Protein AF-A0A4V3ISP0-F1 (afdb_monomer)

Mean predicted aligned error: 9.74 Å

Radius of gyration: 21.03 Å; Cα contacts (8 Å, |Δi|>4): 136; chains: 1; bounding box: 39×30×61 Å

pLDDT: mean 85.58, std 10.66, range [55.22, 97.81]

Organism: NCBI:txid1259198

Structure (mmCIF, N/CA/C/O backbone):
data_AF-A0A4V3ISP0-F1
#
_entry.id   AF-A0A4V3ISP0-F1
#
loop_
_atom_site.group_PDB
_atom_site.id
_atom_site.type_symbol
_ato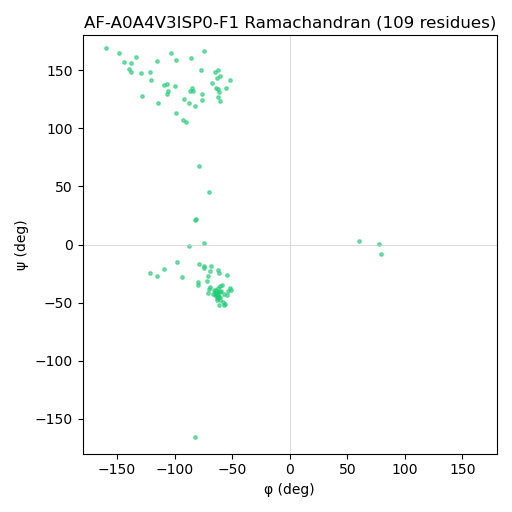m_site.label_atom_id
_atom_site.label_alt_id
_atom_site.label_comp_id
_atom_site.label_asym_id
_atom_site.label_entity_id
_atom_site.label_seq_id
_atom_site.pdbx_PDB_ins_code
_atom_site.Cartn_x
_atom_site.Cartn_y
_atom_site.Cartn_z
_atom_site.occupancy
_atom_site.B_iso_or_equiv
_atom_site.auth_seq_id
_atom_site.auth_comp_id
_atom_site.auth_asym_id
_atom_site.auth_atom_id
_atom_site.pdbx_PDB_model_num
ATOM 1 N N . MET A 1 1 ? 12.035 -21.041 5.571 1.00 60.97 1 MET A N 1
ATOM 2 C CA . MET A 1 1 ? 11.582 -20.488 4.273 1.00 60.97 1 MET A CA 1
ATOM 3 C C . MET A 1 1 ? 11.454 -18.980 4.417 1.00 60.97 1 MET A C 1
ATOM 5 O O . MET A 1 1 ? 10.928 -18.538 5.431 1.00 60.97 1 MET A O 1
ATOM 9 N N . SER A 1 2 ? 11.981 -18.197 3.473 1.00 73.25 2 SER A N 1
ATOM 10 C CA . SER A 1 2 ? 11.833 -16.733 3.496 1.00 73.25 2 SER A CA 1
ATOM 11 C C . SER A 1 2 ? 10.365 -16.358 3.259 1.00 73.25 2 SER A C 1
ATOM 13 O O . SER A 1 2 ? 9.703 -17.002 2.445 1.00 73.25 2 SER A O 1
ATOM 15 N N . ARG A 1 3 ? 9.834 -15.362 3.982 1.00 75.12 3 ARG A N 1
ATOM 16 C CA . ARG A 1 3 ? 8.440 -14.919 3.811 1.00 75.12 3 ARG A CA 1
ATOM 17 C C . ARG A 1 3 ? 8.276 -14.379 2.381 1.00 75.12 3 ARG A C 1
ATOM 19 O O . ARG A 1 3 ? 9.054 -13.498 2.005 1.00 75.12 3 ARG A O 1
ATOM 26 N N . PRO A 1 4 ? 7.297 -14.865 1.594 1.00 79.62 4 PRO A N 1
ATOM 27 C CA . PRO A 1 4 ? 7.016 -14.314 0.275 1.00 79.62 4 PRO A CA 1
ATOM 28 C C . PRO A 1 4 ? 6.827 -12.801 0.356 1.00 79.62 4 PRO A C 1
ATOM 30 O O . PRO A 1 4 ? 6.253 -12.281 1.320 1.00 79.62 4 PRO A O 1
ATOM 33 N N . ARG A 1 5 ? 7.334 -12.083 -0.647 1.00 81.56 5 ARG A N 1
ATOM 34 C CA . ARG A 1 5 ? 7.148 -10.635 -0.727 1.00 81.56 5 ARG A CA 1
ATOM 35 C C . ARG A 1 5 ? 5.655 -10.341 -0.906 1.00 81.56 5 ARG A C 1
ATOM 37 O O . ARG A 1 5 ? 4.994 -10.980 -1.712 1.00 81.56 5 ARG A O 1
ATOM 44 N N . GLN A 1 6 ? 5.136 -9.371 -0.159 1.00 85.62 6 GLN A N 1
ATOM 45 C CA . GLN A 1 6 ? 3.753 -8.902 -0.283 1.00 85.62 6 GLN A CA 1
ATOM 46 C C . GLN A 1 6 ? 3.517 -8.334 -1.690 1.00 85.62 6 GLN A C 1
ATOM 48 O O . GLN A 1 6 ? 4.331 -7.536 -2.138 1.00 85.62 6 GLN A O 1
ATOM 53 N N . THR A 1 7 ? 2.449 -8.716 -2.384 1.00 85.50 7 THR A N 1
ATOM 54 C CA . THR A 1 7 ? 2.115 -8.214 -3.733 1.00 85.50 7 THR A CA 1
ATOM 55 C C . THR A 1 7 ? 1.894 -6.697 -3.724 1.00 85.50 7 THR A C 1
ATOM 57 O O . THR A 1 7 ? 1.394 -6.149 -2.732 1.00 85.50 7 THR A O 1
ATOM 60 N N . ILE A 1 8 ? 2.272 -5.988 -4.786 1.00 85.31 8 ILE A N 1
ATOM 61 C CA . ILE A 1 8 ? 2.039 -4.542 -4.880 1.00 85.31 8 ILE A CA 1
ATOM 62 C C . ILE A 1 8 ? 0.534 -4.244 -4.884 1.00 85.31 8 ILE A C 1
ATOM 64 O O . ILE A 1 8 ? -0.282 -5.019 -5.374 1.00 85.31 8 ILE A O 1
ATOM 68 N N . GLY A 1 9 ? 0.146 -3.144 -4.238 1.00 85.94 9 GLY A N 1
ATOM 69 C CA . GLY A 1 9 ? -1.255 -2.760 -4.078 1.00 85.94 9 GLY A CA 1
ATOM 70 C C . GLY A 1 9 ? -2.001 -3.547 -2.996 1.00 85.94 9 GLY A C 1
ATOM 71 O O . GLY A 1 9 ? -3.178 -3.288 -2.752 1.00 85.94 9 GLY A O 1
ATOM 72 N N . THR A 1 10 ? -1.338 -4.484 -2.311 1.00 89.31 10 THR A N 1
ATOM 73 C CA . THR A 1 10 ? -1.939 -5.249 -1.209 1.00 89.31 10 THR A CA 1
ATOM 74 C C . THR A 1 10 ? -1.478 -4.745 0.156 1.00 89.31 10 THR A C 1
ATOM 76 O O . THR A 1 10 ? -0.499 -3.998 0.281 1.00 89.31 10 THR A O 1
ATOM 79 N N . PHE A 1 11 ? -2.188 -5.158 1.206 1.00 92.50 11 PHE A N 1
ATOM 80 C CA . PHE A 1 11 ? -1.845 -4.900 2.602 1.00 92.50 11 PHE A CA 1
ATOM 81 C C . PHE A 1 11 ? -1.678 -6.215 3.369 1.00 92.50 11 PHE A C 1
ATOM 83 O O . PHE A 1 11 ? -2.333 -7.207 3.059 1.00 92.50 11 PHE A O 1
ATOM 90 N N . GLY A 1 12 ? -0.790 -6.215 4.362 1.00 91.75 12 GLY A N 1
ATOM 91 C CA . GLY A 1 12 ? -0.598 -7.353 5.259 1.00 91.75 12 GLY A CA 1
ATOM 92 C C . GLY A 1 12 ? -1.621 -7.387 6.396 1.00 91.75 12 GLY A C 1
ATOM 93 O O . GLY A 1 12 ? -2.603 -6.640 6.405 1.00 91.75 12 GLY A O 1
ATOM 94 N N . ASP A 1 13 ? -1.348 -8.206 7.408 1.00 94.19 13 ASP A N 1
ATOM 95 C CA . ASP A 1 13 ? -2.224 -8.363 8.570 1.00 94.19 13 ASP A CA 1
ATOM 96 C C . ASP A 1 13 ? -2.521 -7.021 9.259 1.00 94.19 13 ASP A C 1
ATOM 98 O O . ASP A 1 13 ? -1.630 -6.193 9.490 1.00 94.19 13 ASP A O 1
ATOM 102 N N . ILE A 1 14 ? -3.795 -6.797 9.588 1.00 96.12 14 ILE A N 1
ATOM 103 C CA . ILE A 1 14 ? -4.231 -5.600 10.306 1.00 96.12 14 ILE A CA 1
ATOM 104 C C . ILE A 1 14 ? -4.102 -5.858 11.801 1.00 96.12 14 ILE A C 1
ATOM 106 O O . ILE A 1 14 ? -4.741 -6.751 12.352 1.00 96.12 14 ILE A O 1
ATOM 110 N N . ILE A 1 15 ? -3.316 -5.020 12.469 1.00 96.50 15 ILE A N 1
ATOM 111 C CA . ILE A 1 15 ? -3.134 -5.069 13.917 1.00 96.50 15 ILE A CA 1
ATOM 112 C C . ILE A 1 15 ? -3.879 -3.894 14.537 1.00 96.50 15 ILE A C 1
ATOM 114 O O . ILE A 1 15 ? -3.673 -2.743 14.141 1.00 96.50 15 ILE A O 1
ATOM 118 N N . THR A 1 16 ? -4.705 -4.173 15.541 1.00 96.12 16 THR A N 1
ATOM 119 C CA . THR A 1 16 ? -5.412 -3.154 16.324 1.00 96.12 16 THR A CA 1
ATOM 120 C C . THR A 1 16 ? -4.812 -3.013 17.717 1.00 96.12 16 THR A C 1
ATOM 122 O O . THR A 1 16 ? -4.519 -4.016 18.363 1.00 96.12 16 THR A O 1
ATOM 125 N N . ARG A 1 17 ? -4.664 -1.780 18.209 1.00 95.38 17 ARG A N 1
ATOM 126 C CA . ARG A 1 17 ? -4.261 -1.484 19.594 1.00 95.38 17 ARG A CA 1
ATOM 127 C C . ARG A 1 17 ? -5.070 -0.330 20.175 1.00 95.38 17 ARG A C 1
ATOM 129 O O . ARG A 1 17 ? -5.545 0.521 19.429 1.00 95.38 17 ARG A O 1
ATOM 136 N N . ILE A 1 18 ? -5.172 -0.271 21.496 1.00 95.81 18 ILE A N 1
ATOM 137 C CA . ILE A 1 18 ? -5.750 0.874 22.208 1.00 95.81 18 ILE A CA 1
ATOM 138 C C . ILE A 1 18 ? -4.638 1.904 22.440 1.00 95.81 18 ILE A C 1
ATOM 140 O O . ILE A 1 18 ? -3.527 1.550 22.840 1.00 95.81 18 ILE A O 1
ATOM 144 N N . ARG A 1 19 ? -4.906 3.175 22.136 1.00 93.94 19 ARG A N 1
ATOM 145 C CA . ARG A 1 19 ? -3.998 4.292 22.433 1.00 93.94 19 ARG A C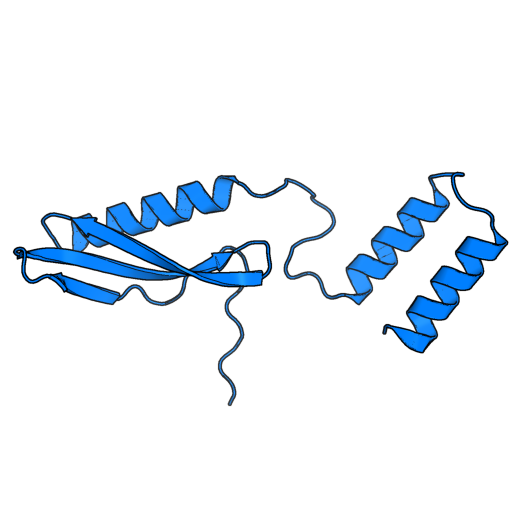A 1
ATOM 146 C C . ARG A 1 19 ? -4.218 4.810 23.857 1.00 93.94 19 ARG A C 1
ATOM 148 O O . ARG A 1 19 ? -5.314 4.651 24.385 1.00 93.94 19 ARG A O 1
ATOM 155 N N . PRO A 1 20 ? -3.245 5.542 24.433 1.00 92.19 20 PRO A N 1
ATOM 156 C CA . PRO A 1 20 ? -3.429 6.219 25.720 1.00 92.19 20 PRO A CA 1
ATOM 157 C C . PRO A 1 20 ? -4.648 7.154 25.766 1.00 92.19 20 PRO A C 1
ATOM 159 O O . PRO A 1 20 ? -5.229 7.356 26.820 1.00 92.19 20 PRO A O 1
ATOM 162 N N . SER A 1 21 ? -5.079 7.683 24.615 1.00 89.69 21 SER A N 1
ATOM 163 C CA . SER A 1 21 ? -6.285 8.508 24.483 1.00 89.69 21 SER A CA 1
ATOM 164 C C . SER A 1 21 ? -7.611 7.730 24.546 1.00 89.69 21 SER A C 1
ATOM 166 O O . SER A 1 21 ? -8.663 8.322 24.328 1.00 89.69 21 SER A O 1
ATOM 168 N N . GLY A 1 22 ? -7.586 6.408 24.745 1.00 91.56 22 GLY A N 1
ATOM 169 C CA . GLY A 1 22 ? -8.770 5.537 24.737 1.00 91.56 22 GLY A CA 1
ATOM 170 C C . GLY A 1 22 ? -9.291 5.168 23.341 1.00 91.56 22 GLY A C 1
ATOM 171 O O . GLY A 1 22 ? -10.146 4.298 23.212 1.00 91.56 22 GLY A O 1
ATOM 172 N N . GLN A 1 23 ? -8.763 5.777 22.274 1.00 94.81 23 GLN A N 1
ATOM 173 C CA . GLN A 1 23 ? -9.135 5.433 20.899 1.00 94.81 23 GLN A CA 1
ATOM 174 C C . GLN A 1 23 ? -8.467 4.138 20.425 1.00 94.81 23 GLN A C 1
ATOM 176 O O . GLN A 1 23 ? -7.326 3.834 20.785 1.00 94.81 23 GLN A O 1
ATOM 181 N N . PHE A 1 24 ? -9.144 3.420 19.531 1.00 96.88 24 PHE A N 1
ATOM 182 C CA . PHE A 1 24 ? -8.573 2.269 18.843 1.00 96.88 24 PHE A CA 1
ATOM 183 C C . PHE A 1 24 ? -7.785 2.730 17.624 1.00 96.88 24 PHE A C 1
ATOM 185 O O . PHE A 1 24 ? -8.258 3.546 16.839 1.00 96.88 24 PHE A O 1
ATOM 192 N N . GLU A 1 25 ? -6.592 2.180 17.444 1.00 97.38 25 GLU A N 1
ATOM 193 C CA . GLU A 1 25 ? -5.744 2.365 16.275 1.00 97.38 25 GLU A CA 1
ATOM 194 C C . GLU A 1 25 ? -5.597 1.041 15.536 1.00 97.38 25 GLU A C 1
ATOM 196 O O . GLU A 1 25 ? -5.091 0.074 16.101 1.00 97.38 25 GLU A O 1
ATOM 201 N N . ALA A 1 26 ? -5.980 1.021 14.264 1.00 97.81 26 ALA A N 1
ATOM 202 C CA . ALA A 1 26 ? -5.685 -0.065 13.341 1.00 97.81 26 ALA A CA 1
ATOM 203 C C . ALA A 1 26 ? -4.488 0.329 12.472 1.00 97.81 26 ALA A C 1
ATOM 205 O O . ALA A 1 26 ? -4.425 1.459 11.979 1.00 97.81 26 ALA A O 1
ATOM 206 N N . ARG A 1 27 ? -3.543 -0.590 12.262 1.00 96.88 27 ARG A N 1
ATOM 207 C CA . ARG A 1 27 ? -2.372 -0.381 11.400 1.00 96.88 27 ARG A CA 1
ATOM 208 C C . ARG A 1 27 ? -2.070 -1.606 10.547 1.00 96.88 27 ARG A C 1
ATOM 210 O O . ARG A 1 27 ? -2.271 -2.732 10.991 1.00 96.88 27 ARG A O 1
ATOM 217 N N . THR A 1 28 ? -1.531 -1.375 9.358 1.00 96.38 28 THR A N 1
ATOM 218 C CA . THR A 1 28 ? -0.992 -2.413 8.469 1.00 96.38 28 THR A CA 1
ATOM 219 C C . THR A 1 28 ? 0.174 -1.852 7.651 1.00 96.38 28 THR A C 1
ATOM 221 O O . THR A 1 28 ? 0.374 -0.634 7.587 1.00 96.38 28 THR A O 1
ATOM 224 N N . HIS A 1 29 ? 0.955 -2.732 7.033 1.00 94.88 29 HIS A N 1
ATOM 225 C CA . HIS A 1 29 ? 1.887 -2.359 5.975 1.00 94.88 29 HIS A CA 1
ATOM 226 C C . HIS A 1 29 ? 1.191 -2.502 4.622 1.00 94.88 29 HIS A C 1
ATOM 228 O O . HIS A 1 29 ? 0.681 -3.569 4.287 1.00 94.88 29 HIS A O 1
ATOM 234 N N . TYR A 1 30 ? 1.195 -1.426 3.846 1.00 92.69 30 TYR A N 1
ATOM 235 C CA . TYR A 1 30 ? 0.725 -1.395 2.467 1.00 92.69 30 TYR A CA 1
ATOM 236 C C . TYR A 1 30 ? 1.929 -1.330 1.537 1.00 92.69 30 TYR A C 1
ATOM 238 O O . TYR A 1 30 ? 2.833 -0.517 1.771 1.00 92.69 30 TYR A O 1
ATOM 246 N N . ARG A 1 31 ? 1.951 -2.169 0.501 1.00 90.81 31 ARG A N 1
ATOM 247 C CA . ARG A 1 31 ? 3.006 -2.116 -0.509 1.00 90.81 31 ARG A CA 1
ATOM 248 C C . ARG A 1 31 ? 2.550 -1.221 -1.646 1.00 90.81 31 ARG A C 1
ATOM 250 O O . ARG A 1 31 ? 1.646 -1.572 -2.396 1.00 90.81 31 ARG A O 1
ATOM 257 N N . ASP A 1 32 ? 3.146 -0.040 -1.707 1.00 85.06 32 ASP A N 1
ATOM 258 C CA . ASP A 1 32 ? 2.775 0.984 -2.672 1.00 85.06 32 ASP A CA 1
ATOM 259 C C . ASP A 1 32 ? 3.279 0.636 -4.080 1.00 85.06 32 ASP A C 1
ATOM 261 O O . ASP A 1 32 ? 4.131 -0.241 -4.247 1.00 85.06 32 ASP A O 1
ATOM 265 N N . TRP A 1 33 ? 2.768 1.338 -5.092 1.00 78.56 33 TRP A N 1
ATOM 266 C CA . TRP A 1 33 ? 3.094 1.086 -6.502 1.00 78.56 33 TRP A CA 1
ATOM 267 C C . TRP A 1 33 ? 4.580 1.279 -6.823 1.00 78.56 33 TRP A C 1
ATOM 269 O O . TRP A 1 33 ? 5.109 0.660 -7.733 1.00 78.56 33 TRP A O 1
ATOM 279 N N . ASN A 1 34 ? 5.293 2.082 -6.036 1.00 78.12 34 ASN A N 1
ATOM 280 C CA . ASN A 1 34 ? 6.740 2.246 -6.156 1.00 78.12 34 ASN A CA 1
ATOM 281 C C . ASN A 1 34 ? 7.535 1.119 -5.456 1.00 78.12 34 ASN A C 1
ATOM 283 O O . ASN A 1 34 ? 8.678 1.323 -5.048 1.00 78.12 34 ASN A O 1
ATOM 287 N N . ALA A 1 35 ? 6.901 -0.037 -5.237 1.00 79.19 35 ALA A N 1
ATOM 288 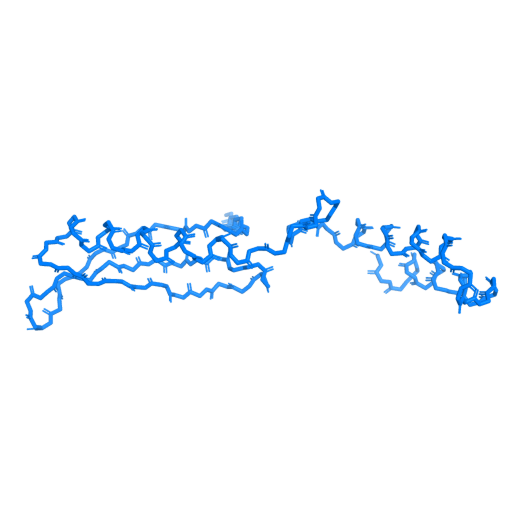C CA . ALA A 1 35 ? 7.403 -1.209 -4.524 1.00 79.19 35 ALA A CA 1
ATOM 289 C C . ALA A 1 35 ? 7.797 -0.987 -3.048 1.00 79.19 35 ALA A C 1
ATOM 291 O O . ALA A 1 35 ? 8.247 -1.939 -2.395 1.00 79.19 35 ALA A O 1
ATOM 292 N N . GLN A 1 36 ? 7.599 0.215 -2.490 1.00 85.75 36 GLN A N 1
ATOM 293 C CA . GLN A 1 36 ? 7.934 0.523 -1.101 1.00 85.75 36 GLN A CA 1
ATOM 294 C C . GLN A 1 36 ? 6.814 0.114 -0.142 1.00 85.75 36 GLN A C 1
ATOM 296 O O . GLN A 1 36 ? 5.647 0.467 -0.312 1.00 85.75 36 GLN A O 1
ATOM 301 N N . SER A 1 37 ? 7.189 -0.572 0.937 1.00 90.56 37 SER A N 1
ATOM 302 C CA . SER A 1 37 ? 6.274 -0.898 2.030 1.00 90.56 37 SER A CA 1
ATOM 303 C C . SER A 1 37 ? 6.148 0.277 2.995 1.00 90.56 37 SER A C 1
ATOM 305 O O . SER A 1 37 ? 7.122 0.680 3.631 1.00 90.56 37 SER A O 1
ATOM 307 N N . ARG A 1 38 ? 4.934 0.807 3.155 1.00 91.50 38 ARG A N 1
ATOM 308 C CA . ARG A 1 38 ? 4.635 1.944 4.037 1.00 91.50 38 ARG A CA 1
ATOM 309 C C . ARG A 1 38 ? 3.618 1.551 5.094 1.00 91.50 38 ARG A C 1
ATOM 311 O O . ARG A 1 38 ? 2.661 0.832 4.817 1.00 91.50 38 ARG A O 1
ATOM 318 N N . ARG A 1 39 ? 3.803 2.047 6.318 1.00 94.81 39 ARG A N 1
ATOM 319 C CA . ARG A 1 39 ? 2.831 1.831 7.393 1.00 94.81 39 ARG A CA 1
ATOM 320 C C . ARG A 1 39 ? 1.631 2.749 7.184 1.00 94.81 39 ARG A C 1
ATOM 322 O O . ARG A 1 39 ? 1.787 3.965 7.119 1.00 94.81 39 ARG A O 1
ATOM 329 N N . VAL A 1 40 ? 0.443 2.165 7.113 1.00 95.00 40 VAL A N 1
ATOM 330 C CA . VAL A 1 40 ? -0.832 2.885 7.086 1.00 95.00 40 VAL A CA 1
ATOM 331 C C . VAL A 1 40 ? -1.525 2.636 8.414 1.00 95.00 40 VAL A C 1
ATOM 333 O O 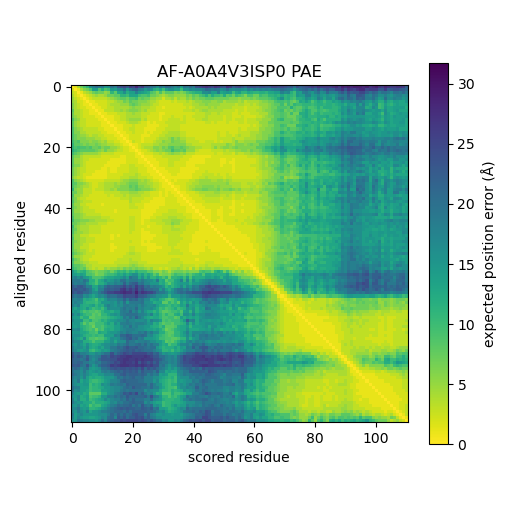. VAL A 1 40 ? -1.510 1.522 8.933 1.00 95.00 40 VAL A O 1
ATOM 336 N N . GLN A 1 41 ? -2.097 3.687 8.987 1.00 96.31 41 GLN A N 1
ATOM 337 C CA . GLN A 1 41 ? -2.815 3.611 10.251 1.00 96.31 41 GLN A CA 1
ATOM 338 C C . GLN A 1 41 ? -4.075 4.465 10.199 1.00 96.31 41 GLN A C 1
ATOM 340 O O . GLN A 1 41 ? -4.108 5.477 9.496 1.00 96.31 41 GLN A O 1
ATOM 345 N N . ALA A 1 42 ? -5.088 4.080 10.962 1.00 97.00 42 ALA A N 1
ATOM 346 C CA . ALA A 1 42 ? -6.305 4.851 11.174 1.00 97.00 42 ALA A CA 1
ATOM 347 C C . ALA A 1 42 ? -6.794 4.663 12.610 1.00 97.00 42 ALA A C 1
ATOM 349 O O . ALA A 1 42 ? -6.462 3.670 13.261 1.00 97.00 42 ALA A O 1
ATOM 350 N N . THR A 1 43 ? -7.578 5.620 13.098 1.00 96.75 43 THR A N 1
ATOM 351 C CA . THR A 1 43 ? -8.203 5.554 14.419 1.00 96.75 43 THR A CA 1
ATOM 352 C C . THR A 1 43 ? -9.712 5.495 14.343 1.00 96.75 43 THR A C 1
ATOM 354 O O . THR A 1 43 ? -10.312 5.922 13.360 1.00 96.75 43 THR A O 1
ATOM 357 N N . GLY A 1 44 ? -10.326 4.981 15.405 1.00 95.00 44 GLY A N 1
ATOM 358 C CA . GLY A 1 44 ? -11.770 4.967 15.578 1.00 95.00 44 GLY A CA 1
ATOM 359 C C . GLY A 1 44 ? -12.174 4.785 17.039 1.00 95.00 44 GLY A C 1
ATOM 360 O O . GLY A 1 44 ? -11.354 4.454 17.897 1.00 95.00 44 GLY A O 1
ATOM 361 N N . ALA A 1 45 ? -13.463 4.990 17.307 1.00 94.12 45 ALA A N 1
ATOM 362 C CA . ALA A 1 45 ? -14.051 4.809 18.636 1.00 94.12 45 ALA A CA 1
ATOM 363 C C . ALA A 1 45 ? -14.103 3.333 19.077 1.00 94.12 45 ALA A C 1
ATOM 365 O O . ALA A 1 45 ? -14.134 3.041 20.264 1.00 94.12 45 ALA A O 1
ATOM 366 N N . THR A 1 46 ? -14.081 2.394 18.126 1.00 95.62 46 THR A N 1
ATOM 367 C CA . THR A 1 46 ? -14.038 0.945 18.370 1.00 95.62 46 THR A CA 1
ATOM 368 C C . THR A 1 46 ? -12.985 0.289 17.479 1.00 95.62 46 THR A C 1
ATOM 370 O O . THR A 1 46 ? -12.604 0.850 16.446 1.00 95.62 46 THR A O 1
ATOM 373 N N . ALA A 1 47 ? -12.545 -0.925 17.826 1.00 93.00 47 ALA A N 1
ATOM 374 C CA . ALA A 1 47 ? -11.604 -1.690 17.002 1.00 93.00 47 ALA A CA 1
ATOM 375 C C . ALA A 1 47 ? -12.108 -1.859 15.556 1.00 93.00 47 ALA A C 1
ATOM 377 O O . ALA A 1 47 ? -11.363 -1.635 14.603 1.00 93.00 47 ALA A O 1
ATOM 378 N N . LYS A 1 48 ? -13.403 -2.165 15.388 1.00 95.69 48 LYS A N 1
ATOM 379 C CA . LYS A 1 48 ? -14.033 -2.305 14.067 1.00 95.69 48 LYS A CA 1
ATOM 380 C C . LYS A 1 48 ? -14.151 -0.981 13.316 1.00 95.69 48 LYS A C 1
ATOM 382 O O . LYS A 1 48 ? -13.967 -0.971 12.101 1.00 95.69 48 LYS A O 1
ATOM 387 N N . ALA A 1 49 ? -14.416 0.128 14.009 1.00 95.44 49 ALA A N 1
ATOM 388 C CA . ALA A 1 49 ? -14.424 1.450 13.384 1.00 95.44 49 ALA A CA 1
ATOM 389 C C . ALA A 1 49 ? -13.026 1.833 12.871 1.00 95.44 49 ALA A C 1
ATOM 391 O O . ALA A 1 49 ? -12.896 2.288 11.736 1.00 95.44 49 ALA A O 1
ATOM 392 N N . ALA A 1 50 ? -11.980 1.576 13.664 1.00 96.44 50 ALA A N 1
ATOM 393 C CA . ALA A 1 50 ? -10.598 1.816 13.258 1.00 96.44 50 ALA A CA 1
ATOM 394 C C . ALA A 1 50 ? -10.191 0.942 12.057 1.00 96.44 50 ALA A C 1
ATOM 396 O O . ALA A 1 50 ? -9.563 1.434 11.122 1.00 96.44 50 ALA A O 1
ATOM 397 N N . GLU A 1 51 ? -10.591 -0.335 12.044 1.00 96.56 51 GLU A N 1
ATOM 398 C CA . GLU A 1 51 ? -10.343 -1.255 10.925 1.00 96.56 51 GLU A CA 1
ATOM 399 C C . GLU A 1 51 ? -11.034 -0.786 9.632 1.00 96.56 51 GLU A C 1
ATOM 401 O O . GLU A 1 51 ? -10.412 -0.767 8.569 1.00 96.56 51 GLU A O 1
ATOM 406 N N . ARG A 1 52 ? -12.305 -0.360 9.708 1.00 96.62 52 ARG A N 1
ATOM 407 C CA . ARG A 1 52 ? -13.037 0.192 8.553 1.00 96.62 52 ARG A CA 1
ATOM 408 C C . ARG A 1 52 ? -12.385 1.470 8.027 1.00 96.62 52 ARG A C 1
ATOM 410 O O . ARG A 1 52 ? -12.186 1.590 6.821 1.00 96.62 52 ARG A O 1
ATOM 417 N N . ALA A 1 53 ? -12.000 2.384 8.917 1.00 96.19 53 ALA A N 1
ATOM 418 C CA . ALA A 1 53 ? -11.304 3.612 8.538 1.00 96.19 53 ALA A CA 1
ATOM 419 C C . ALA A 1 53 ? -9.942 3.322 7.881 1.00 96.19 53 ALA A C 1
ATOM 421 O O . ALA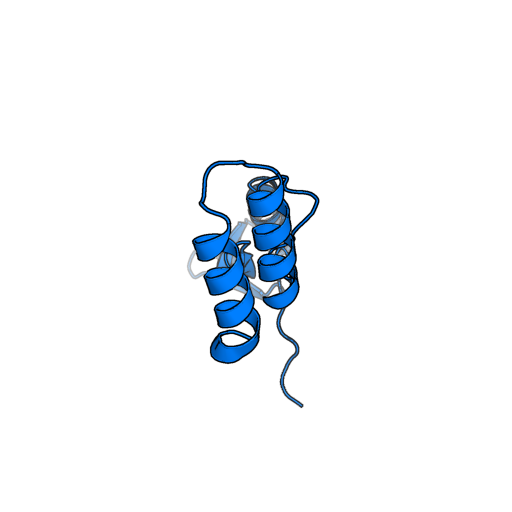 A 1 53 ? -9.562 3.982 6.913 1.00 96.19 53 ALA A O 1
ATOM 422 N N . LEU A 1 54 ? -9.220 2.305 8.365 1.00 96.69 54 LEU A N 1
ATOM 423 C CA . LEU A 1 54 ? -7.967 1.855 7.760 1.00 96.69 54 LEU A CA 1
ATOM 424 C C . LEU A 1 54 ? -8.190 1.317 6.344 1.00 96.69 54 LEU A C 1
ATOM 426 O O . LEU A 1 54 ? -7.455 1.692 5.435 1.00 96.69 54 LEU A O 1
ATOM 430 N N . LYS A 1 55 ? -9.208 0.470 6.157 1.00 94.81 55 LYS A N 1
ATOM 431 C CA . LYS A 1 55 ? -9.570 -0.080 4.843 1.00 94.81 55 LYS A CA 1
ATOM 432 C C . LYS A 1 55 ? -9.935 1.022 3.846 1.00 94.81 55 LYS A C 1
ATOM 434 O O . LYS A 1 55 ? -9.475 0.955 2.713 1.00 94.81 55 LYS A O 1
ATOM 439 N N . GLY A 1 56 ? -10.660 2.057 4.282 1.00 94.38 56 GLY A N 1
ATOM 440 C CA . GLY A 1 56 ? -10.929 3.250 3.467 1.00 94.38 56 GLY A CA 1
ATOM 441 C C . GLY A 1 56 ? -9.642 3.935 3.000 1.00 94.38 56 GLY A C 1
ATOM 442 O O . GLY A 1 56 ? -9.414 4.062 1.805 1.00 94.38 56 GLY A O 1
ATOM 443 N N . ARG A 1 57 ? -8.723 4.238 3.930 1.00 92.31 57 ARG A N 1
ATOM 444 C CA . ARG A 1 57 ? -7.422 4.854 3.590 1.00 92.31 57 ARG A CA 1
ATOM 445 C C . ARG A 1 57 ? -6.581 4.026 2.619 1.00 92.31 57 ARG A C 1
ATOM 447 O O . ARG A 1 57 ? -5.823 4.587 1.833 1.00 92.31 57 ARG A O 1
ATOM 454 N N . VAL A 1 58 ? -6.649 2.699 2.718 1.00 91.88 58 VAL A N 1
ATOM 455 C CA . VAL A 1 58 ? -5.946 1.803 1.790 1.00 91.88 58 VAL A CA 1
ATOM 456 C C . VAL A 1 58 ? -6.602 1.825 0.406 1.00 91.88 58 VAL A C 1
ATOM 458 O O . VAL A 1 58 ? -5.883 1.885 -0.588 1.00 91.88 58 VAL A O 1
ATOM 461 N N . ALA A 1 59 ? -7.935 1.828 0.335 1.00 88.38 59 ALA A N 1
ATOM 462 C CA . ALA A 1 59 ? -8.672 1.910 -0.925 1.00 88.38 59 ALA A CA 1
ATOM 463 C C . ALA A 1 59 ? -8.442 3.244 -1.656 1.00 88.38 59 ALA A C 1
ATOM 465 O O . ALA A 1 59 ? -8.194 3.245 -2.857 1.00 88.38 59 ALA A O 1
ATOM 466 N N . ASP A 1 60 ? -8.424 4.371 -0.943 1.00 86.88 60 ASP A N 1
ATOM 467 C CA . ASP A 1 60 ? -8.129 5.677 -1.553 1.00 86.88 60 ASP A CA 1
ATOM 468 C C . ASP A 1 60 ? -6.727 5.691 -2.184 1.00 86.88 60 ASP A C 1
ATOM 470 O O . ASP A 1 60 ? -6.498 6.253 -3.254 1.00 86.88 60 ASP A O 1
ATOM 474 N N . ARG A 1 61 ? -5.772 5.004 -1.547 1.00 82.06 61 ARG A N 1
ATOM 475 C CA . ARG A 1 61 ? -4.395 4.893 -2.035 1.00 82.06 61 ARG A CA 1
ATOM 476 C C . ARG A 1 61 ? -4.269 4.001 -3.270 1.00 82.0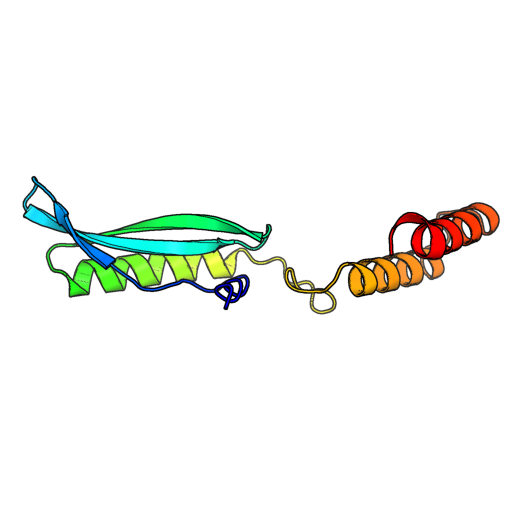6 61 ARG A C 1
ATOM 478 O O . ARG A 1 61 ? -3.404 4.258 -4.103 1.00 82.06 61 ARG A O 1
ATOM 485 N N . SER A 1 62 ? -5.112 2.976 -3.405 1.00 70.12 62 SER A N 1
ATOM 486 C CA . SER A 1 62 ? -5.114 2.108 -4.587 1.00 70.12 62 SER A CA 1
ATOM 487 C C . SER A 1 62 ? -5.736 2.778 -5.817 1.00 70.12 62 SER A C 1
ATOM 489 O O . SER A 1 62 ? -5.457 2.349 -6.935 1.00 70.12 62 SER A O 1
ATOM 491 N N . GLN A 1 63 ? -6.516 3.853 -5.656 1.00 65.69 63 GLN A N 1
ATOM 492 C CA . GLN A 1 63 ? -7.073 4.609 -6.786 1.00 65.69 63 GLN A CA 1
ATOM 493 C C . GLN A 1 63 ? -6.042 5.483 -7.517 1.00 65.69 63 GLN A C 1
ATOM 495 O O . GLN A 1 63 ? -6.247 5.807 -8.683 1.00 65.69 63 GLN A O 1
ATOM 500 N N . VAL A 1 64 ? -4.908 5.816 -6.888 1.00 63.19 64 VAL A N 1
ATOM 501 C CA . VAL A 1 64 ? -3.843 6.661 -7.478 1.00 63.19 64 VAL A CA 1
ATOM 502 C C . VAL A 1 64 ? -2.896 5.852 -8.386 1.00 63.19 64 VAL A C 1
ATOM 504 O O . VAL A 1 64 ? -1.759 6.240 -8.641 1.00 63.19 64 VAL A O 1
ATOM 507 N N . GLN A 1 65 ? -3.336 4.693 -8.877 1.00 59.28 65 GLN A N 1
ATOM 508 C CA . GLN A 1 65 ? -2.541 3.869 -9.783 1.00 59.28 65 GLN A CA 1
ATOM 509 C C . GLN A 1 65 ? -2.544 4.462 -11.203 1.00 59.28 65 GLN A C 1
ATOM 511 O O . GLN A 1 65 ? -3.622 4.711 -11.752 1.00 59.28 65 GLN A O 1
ATOM 516 N N . PRO A 1 66 ? -1.371 4.644 -11.841 1.00 57.12 66 PRO A N 1
ATOM 517 C CA . PRO A 1 66 ? -1.317 4.907 -13.272 1.00 57.12 66 PRO A CA 1
ATOM 518 C C . PRO A 1 66 ? -1.932 3.716 -14.017 1.00 57.12 66 PRO A C 1
ATOM 520 O O . PRO A 1 66 ? -1.506 2.576 -13.835 1.00 57.12 66 PRO A O 1
ATOM 523 N N . LYS A 1 67 ? -2.950 3.965 -14.846 1.00 55.22 67 LYS A N 1
ATOM 524 C CA . LYS A 1 67 ? -3.600 2.937 -15.672 1.00 55.22 67 LYS A CA 1
ATOM 525 C C . LYS A 1 67 ? -2.751 2.624 -16.908 1.00 55.22 67 LYS A C 1
ATOM 527 O O . LYS A 1 67 ? -3.170 2.914 -18.023 1.00 55.22 67 LYS A O 1
ATOM 532 N N . ASN A 1 68 ? -1.579 2.026 -16.723 1.00 55.38 68 ASN A N 1
ATOM 533 C CA . ASN A 1 68 ? -0.843 1.428 -17.836 1.00 55.38 68 ASN A CA 1
ATOM 534 C C . ASN A 1 68 ? -1.125 -0.078 -17.817 1.00 55.38 68 ASN A C 1
ATOM 536 O O . ASN A 1 68 ? -0.786 -0.768 -16.865 1.00 55.38 68 ASN A O 1
ATOM 540 N N . VAL A 1 69 ? -1.830 -0.570 -18.838 1.00 59.06 69 VAL A N 1
ATOM 541 C CA . VAL A 1 69 ? -2.394 -1.935 -18.873 1.00 59.06 69 VAL A CA 1
ATOM 542 C C . VAL A 1 69 ? -1.338 -2.999 -19.225 1.00 59.06 69 VAL A C 1
ATOM 544 O O . VAL A 1 69 ? -1.548 -4.176 -18.954 1.00 59.06 69 VAL A O 1
ATOM 547 N N . PHE A 1 70 ? -0.191 -2.597 -19.782 1.00 66.62 70 PHE A N 1
ATOM 548 C CA . PHE A 1 70 ? 0.828 -3.516 -20.311 1.00 66.62 70 PHE A CA 1
ATOM 549 C C . PHE A 1 70 ? 1.934 -3.890 -19.319 1.00 66.62 70 PHE A C 1
ATOM 551 O O . PHE A 1 70 ? 2.484 -4.982 -19.403 1.00 66.62 70 PHE A O 1
ATOM 558 N N . LEU A 1 71 ? 2.244 -3.013 -18.364 1.00 74.69 71 LEU A N 1
ATOM 559 C CA . LEU A 1 71 ? 3.247 -3.257 -17.334 1.00 74.69 71 LEU A CA 1
ATOM 560 C C . LEU A 1 71 ? 2.633 -2.987 -15.971 1.00 74.69 71 LEU A C 1
ATOM 562 O O . LEU A 1 71 ? 2.078 -1.915 -15.726 1.00 74.69 71 LEU A O 1
ATOM 566 N N . THR A 1 72 ? 2.766 -3.957 -15.075 1.00 73.38 72 THR A N 1
ATOM 567 C CA . THR A 1 72 ? 2.396 -3.779 -13.673 1.00 73.38 72 THR A CA 1
ATOM 568 C C . THR A 1 72 ? 3.646 -3.477 -12.855 1.00 73.38 72 THR A C 1
ATOM 570 O O . THR A 1 72 ? 4.752 -3.834 -13.254 1.00 73.38 72 THR A O 1
ATOM 573 N N . PRO A 1 73 ? 3.514 -2.869 -11.671 1.00 70.62 73 PRO A N 1
ATOM 574 C CA . PRO A 1 73 ? 4.671 -2.670 -10.806 1.00 70.62 73 PRO A CA 1
ATOM 575 C C . PRO A 1 73 ? 5.354 -3.965 -10.330 1.00 70.62 73 PRO A C 1
ATOM 577 O O . PRO A 1 73 ? 6.507 -3.919 -9.910 1.00 70.62 73 PRO A O 1
ATOM 580 N N . ASP A 1 74 ? 4.645 -5.101 -10.346 1.00 70.56 74 ASP A N 1
ATOM 581 C CA . ASP A 1 74 ? 5.197 -6.423 -10.014 1.00 70.56 74 ASP A CA 1
ATOM 582 C C . ASP A 1 74 ? 5.813 -7.123 -11.242 1.00 70.56 74 ASP A C 1
ATOM 584 O O . ASP A 1 74 ? 6.344 -8.228 -11.112 1.00 70.56 74 ASP A O 1
ATOM 588 N N . SER A 1 75 ? 5.768 -6.497 -12.425 1.00 80.25 75 SER A N 1
ATOM 589 C CA . SER A 1 75 ? 6.374 -7.049 -13.634 1.00 80.25 75 SER A CA 1
ATOM 590 C C . SER A 1 75 ? 7.895 -7.185 -13.458 1.00 80.25 75 SER A C 1
ATOM 592 O O . SER A 1 75 ? 8.552 -6.262 -12.962 1.00 80.25 75 SER A O 1
ATOM 594 N N . PRO A 1 76 ? 8.485 -8.330 -13.837 1.00 80.69 76 PRO A N 1
ATOM 595 C CA . PRO A 1 76 ? 9.925 -8.521 -13.791 1.00 80.69 76 PRO A CA 1
ATOM 596 C C . PRO A 1 76 ? 10.633 -7.528 -14.721 1.00 80.69 76 PRO A C 1
ATOM 598 O O . PRO A 1 76 ? 10.108 -7.121 -15.754 1.00 80.69 76 PRO A O 1
ATOM 601 N N . PHE A 1 77 ? 11.862 -7.151 -14.361 1.00 84.12 77 PHE A N 1
ATOM 602 C CA . PHE A 1 77 ? 12.688 -6.244 -15.162 1.00 84.12 77 PHE A CA 1
ATOM 603 C C . PHE A 1 77 ? 12.811 -6.650 -16.654 1.00 84.12 77 PHE A C 1
ATOM 605 O O . 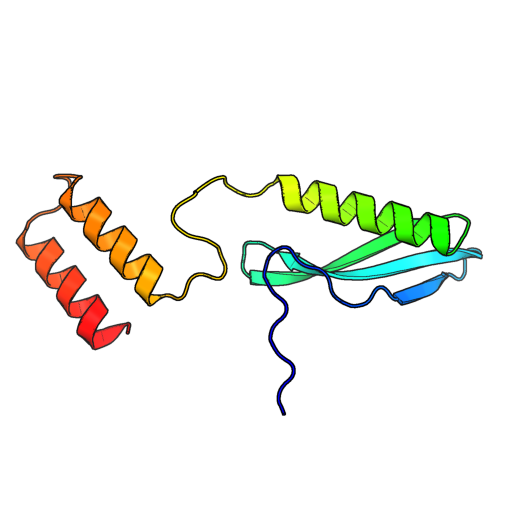PHE A 1 77 ? 12.702 -5.761 -17.496 1.00 84.12 77 PHE A O 1
ATOM 612 N N . PRO A 1 78 ? 12.941 -7.947 -17.019 1.00 86.19 78 PRO A N 1
ATOM 613 C CA . PRO A 1 78 ? 12.867 -8.385 -18.419 1.00 86.19 78 PRO A CA 1
ATOM 614 C C . PRO A 1 78 ? 11.631 -7.916 -19.205 1.00 86.19 78 PRO A C 1
ATOM 616 O O . PRO A 1 78 ? 11.753 -7.563 -20.380 1.00 86.19 78 PRO A O 1
ATOM 619 N N . ASP A 1 79 ? 10.457 -7.865 -18.575 1.00 86.69 79 ASP A N 1
ATOM 620 C CA . ASP A 1 79 ? 9.220 -7.441 -19.241 1.00 86.69 79 ASP A CA 1
ATOM 621 C C . ASP A 1 79 ? 9.258 -5.937 -19.536 1.00 86.69 79 ASP A C 1
ATOM 623 O O . ASP A 1 79 ? 8.860 -5.498 -20.614 1.00 86.69 79 ASP A O 1
ATOM 627 N N . LEU A 1 80 ? 9.813 -5.145 -18.608 1.00 87.81 80 LEU A N 1
ATOM 628 C CA . LEU A 1 80 ? 10.050 -3.713 -18.810 1.00 87.81 80 LEU A CA 1
ATOM 629 C C . LEU A 1 80 ? 11.031 -3.464 -19.964 1.00 87.81 80 LEU A C 1
ATOM 631 O O . LEU A 1 80 ? 10.793 -2.580 -20.783 1.00 87.81 80 LEU A O 1
ATOM 635 N N . VAL A 1 81 ? 12.125 -4.231 -20.026 1.00 89.19 81 VAL A N 1
ATOM 636 C CA . VAL A 1 81 ? 13.125 -4.127 -21.102 1.00 89.19 81 VAL A CA 1
ATOM 637 C C . VAL A 1 81 ? 12.491 -4.421 -22.458 1.00 89.19 81 VAL A C 1
ATOM 639 O O . VAL A 1 81 ? 12.728 -3.676 -23.405 1.00 89.19 81 VAL A O 1
ATOM 642 N N . THR A 1 82 ? 11.674 -5.472 -22.542 1.00 87.38 82 THR A N 1
ATOM 643 C CA . THR A 1 82 ? 10.976 -5.853 -23.779 1.00 87.38 82 THR A CA 1
ATOM 644 C C . THR A 1 82 ? 10.041 -4.737 -24.236 1.00 87.38 82 THR A C 1
ATOM 646 O O . THR A 1 82 ? 10.183 -4.237 -25.346 1.00 87.38 82 THR A O 1
ATOM 649 N N . PHE A 1 83 ? 9.173 -4.258 -23.339 1.00 87.44 83 PHE A N 1
ATOM 650 C CA . PHE A 1 83 ? 8.248 -3.161 -23.633 1.00 87.44 83 PHE A CA 1
ATOM 651 C C . PHE A 1 83 ? 8.972 -1.888 -24.094 1.00 87.44 83 PHE A C 1
ATOM 653 O O . PHE A 1 83 ? 8.543 -1.233 -25.039 1.00 87.44 83 PHE A O 1
ATOM 660 N N . TRP A 1 84 ? 10.081 -1.534 -23.439 1.00 87.12 84 TRP A N 1
ATOM 661 C CA . TRP A 1 84 ? 10.860 -0.357 -23.812 1.00 87.12 84 TRP A CA 1
ATOM 662 C C . TRP A 1 84 ? 11.519 -0.515 -25.187 1.00 87.12 84 TRP A C 1
ATOM 664 O O . TRP A 1 84 ? 11.492 0.425 -25.976 1.00 87.12 84 TRP A O 1
ATOM 674 N N . LEU A 1 85 ? 12.099 -1.676 -25.504 1.00 86.56 85 LEU A N 1
ATOM 675 C CA . LEU A 1 85 ? 12.708 -1.906 -26.819 1.00 86.56 85 LEU A CA 1
ATOM 676 C C . LEU A 1 85 ? 11.669 -1.867 -27.952 1.00 86.56 85 LEU A C 1
ATOM 678 O O . LEU A 1 85 ? 11.964 -1.274 -28.991 1.00 86.56 85 LEU A O 1
ATOM 682 N N . ASP A 1 86 ? 10.472 -2.415 -27.726 1.00 84.94 86 ASP A N 1
ATOM 683 C CA . ASP A 1 86 ? 9.359 -2.383 -28.687 1.00 84.94 86 ASP A CA 1
ATOM 684 C C . ASP A 1 86 ? 8.874 -0.943 -28.950 1.00 84.94 86 ASP A C 1
ATOM 686 O O . ASP A 1 86 ? 8.681 -0.543 -30.100 1.00 84.94 86 ASP A O 1
ATOM 690 N N . ASP A 1 87 ? 8.739 -0.127 -27.901 1.00 82.25 87 ASP A N 1
ATOM 691 C CA . ASP A 1 87 ? 8.349 1.289 -28.011 1.00 82.25 87 ASP A CA 1
ATOM 692 C C . ASP A 1 87 ? 9.378 2.109 -28.817 1.00 82.25 87 ASP A C 1
ATOM 694 O O . ASP A 1 87 ? 9.025 2.880 -29.713 1.00 82.25 87 ASP A O 1
ATOM 698 N N . ASN A 1 88 ? 10.674 1.858 -28.592 1.00 81.94 88 ASN A N 1
ATOM 699 C CA . ASN A 1 88 ? 11.762 2.488 -29.353 1.00 81.94 88 ASN A CA 1
ATOM 700 C C . ASN A 1 88 ? 11.839 2.035 -30.822 1.00 81.94 88 ASN A C 1
ATOM 702 O O . ASN A 1 88 ? 12.520 2.679 -31.620 1.00 81.94 88 ASN A O 1
ATOM 706 N N . GLU A 1 89 ? 11.223 0.912 -31.195 1.00 76.62 89 GLU A N 1
ATOM 707 C CA . GLU A 1 89 ? 11.116 0.506 -32.599 1.00 76.62 89 GLU A CA 1
ATOM 708 C C . GLU A 1 89 ? 9.999 1.262 -33.332 1.00 76.62 89 GLU A C 1
ATOM 710 O O . GLU A 1 89 ? 10.152 1.555 -34.519 1.00 76.62 89 GLU A O 1
ATOM 715 N N . GLY A 1 90 ? 8.917 1.617 -32.633 1.00 68.75 90 GLY A N 1
ATOM 716 C CA . GLY A 1 90 ? 7.798 2.378 -33.197 1.00 68.75 90 GLY A CA 1
ATOM 717 C C . GLY A 1 90 ? 8.050 3.887 -33.291 1.00 68.75 90 GLY A C 1
ATOM 718 O O . GLY A 1 90 ? 7.601 4.533 -34.240 1.00 68.75 90 GLY A O 1
ATOM 719 N N . GLU A 1 91 ? 8.778 4.459 -32.331 1.00 66.69 91 GLU A N 1
ATOM 720 C CA . GLU A 1 91 ? 9.165 5.869 -32.335 1.00 66.69 91 GLU A CA 1
ATOM 721 C C . GLU A 1 91 ? 10.514 6.052 -33.061 1.00 66.69 91 GLU A C 1
ATOM 723 O O . GLU A 1 91 ? 11.564 5.756 -32.499 1.00 66.69 91 GLU A O 1
ATOM 728 N N . ASP A 1 92 ? 10.524 6.587 -34.292 1.00 73.19 92 ASP A N 1
ATOM 729 C CA . ASP A 1 92 ? 11.739 6.882 -35.098 1.00 73.19 92 ASP A CA 1
ATOM 730 C C . ASP A 1 92 ? 12.566 8.065 -34.526 1.00 73.19 92 ASP A C 1
ATOM 732 O O . ASP A 1 92 ? 12.953 9.013 -35.210 1.00 73.19 92 ASP A O 1
ATOM 736 N N . ARG A 1 93 ? 12.765 8.065 -33.204 1.00 77.50 93 ARG A N 1
ATOM 737 C CA . ARG A 1 93 ? 13.385 9.122 -32.394 1.00 77.50 93 ARG A CA 1
ATOM 738 C C . ARG A 1 93 ? 14.856 8.846 -32.105 1.00 77.50 93 ARG A C 1
ATOM 740 O O . ARG A 1 93 ? 15.568 9.759 -31.687 1.00 77.50 93 ARG A O 1
ATOM 747 N N . ILE A 1 94 ? 15.320 7.613 -32.316 1.00 83.38 94 ILE A N 1
ATOM 748 C CA . ILE A 1 94 ? 16.712 7.208 -32.103 1.00 83.38 94 ILE A CA 1
ATOM 749 C C . ILE A 1 94 ? 17.281 6.477 -33.317 1.00 83.38 94 ILE A C 1
ATOM 751 O O . ILE A 1 94 ? 16.590 5.758 -34.031 1.00 83.38 94 ILE A O 1
ATOM 755 N N . SER A 1 95 ? 18.586 6.641 -33.544 1.00 87.62 95 SER A N 1
ATOM 756 C CA . SER A 1 95 ? 19.258 5.977 -34.662 1.00 87.62 95 SER A CA 1
ATOM 757 C C . SER A 1 95 ? 19.264 4.450 -34.500 1.00 87.62 95 SER A C 1
ATOM 759 O O . SER A 1 95 ? 19.396 3.927 -33.388 1.00 87.62 95 SER A O 1
ATOM 761 N N . LYS A 1 96 ? 19.229 3.721 -35.624 1.00 85.31 96 LYS A N 1
ATOM 762 C CA . LYS A 1 96 ? 19.293 2.245 -35.649 1.00 85.31 96 LYS A CA 1
ATOM 763 C C . LYS A 1 96 ? 20.504 1.690 -34.893 1.00 85.31 96 LYS A C 1
ATOM 765 O O . LYS A 1 96 ? 20.387 0.704 -34.173 1.00 85.31 96 LYS A O 1
ATOM 770 N N . THR A 1 97 ? 21.661 2.338 -35.019 1.00 89.81 97 THR A N 1
ATOM 771 C CA . THR A 1 97 ? 22.898 1.920 -34.344 1.00 89.81 97 THR A CA 1
ATOM 772 C C . THR A 1 97 ? 22.785 2.064 -32.825 1.00 89.81 97 THR A C 1
ATOM 774 O O . THR A 1 97 ? 23.222 1.181 -32.088 1.00 89.81 97 THR A O 1
ATOM 777 N N . THR A 1 98 ? 22.149 3.139 -32.350 1.00 88.50 98 THR A N 1
ATOM 778 C CA . THR A 1 98 ? 21.869 3.351 -30.921 1.00 88.50 98 THR A CA 1
ATOM 779 C C . THR A 1 98 ? 20.907 2.292 -30.385 1.00 88.50 98 THR A C 1
ATOM 781 O O . THR A 1 98 ? 21.149 1.743 -29.312 1.00 88.50 98 THR A O 1
ATOM 784 N N . ARG A 1 99 ? 19.871 1.935 -31.154 1.00 87.06 99 ARG A N 1
ATOM 785 C CA . ARG A 1 99 ? 18.912 0.881 -30.789 1.00 87.06 99 ARG A CA 1
ATOM 786 C C . ARG A 1 99 ? 19.587 -0.481 -30.612 1.00 87.06 99 ARG A C 1
ATOM 788 O O . ARG A 1 99 ? 19.394 -1.132 -29.591 1.00 87.06 99 ARG A O 1
ATOM 795 N N . ILE A 1 100 ? 20.433 -0.878 -31.566 1.00 89.50 100 ILE A N 1
ATOM 796 C CA . ILE A 1 100 ? 21.197 -2.138 -31.501 1.00 89.50 100 ILE A CA 1
ATOM 797 C C . ILE A 1 100 ? 22.118 -2.158 -30.273 1.00 89.50 100 ILE A C 1
ATOM 799 O O . ILE A 1 100 ? 22.237 -3.180 -29.596 1.00 89.50 100 ILE A O 1
ATOM 803 N N . LEU A 1 101 ? 22.762 -1.027 -29.961 1.00 91.50 101 LEU A N 1
ATOM 804 C CA . LEU A 1 101 ? 23.600 -0.905 -28.769 1.00 91.50 101 LEU A CA 1
ATOM 805 C C . LEU A 1 101 ? 22.780 -1.076 -27.483 1.00 91.50 101 LEU A C 1
ATOM 807 O O . LEU A 1 101 ? 23.217 -1.777 -26.571 1.00 91.50 101 LEU A O 1
ATOM 811 N N . TYR A 1 102 ? 21.602 -0.457 -27.410 1.00 91.25 102 TYR A N 1
ATOM 812 C CA . TYR A 1 102 ? 20.702 -0.583 -26.267 1.00 91.25 102 TYR A CA 1
ATOM 813 C C . TYR A 1 102 ? 20.210 -2.015 -26.077 1.00 91.25 102 TYR A C 1
ATOM 815 O O . TYR A 1 102 ? 20.329 -2.540 -24.971 1.00 91.25 102 TYR A O 1
ATOM 823 N N . GLU A 1 103 ? 19.753 -2.677 -27.141 1.00 89.38 103 GLU A N 1
ATOM 824 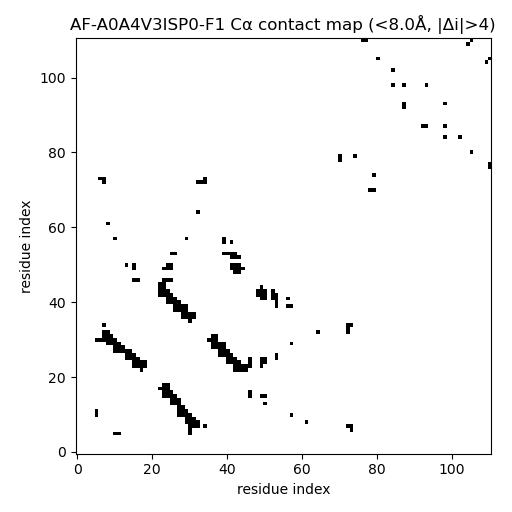C CA . GLU A 1 103 ? 19.340 -4.080 -27.077 1.00 89.38 103 GLU A CA 1
ATOM 825 C C . GLU A 1 103 ? 20.482 -4.975 -26.582 1.00 89.38 103 GLU A C 1
ATOM 827 O O . GLU A 1 103 ? 20.306 -5.749 -25.637 1.00 89.38 103 GLU A O 1
ATOM 832 N N . ARG A 1 104 ? 21.676 -4.836 -27.175 1.00 91.81 104 ARG A N 1
ATOM 833 C CA . ARG A 1 104 ? 22.858 -5.597 -26.759 1.00 91.81 104 ARG A CA 1
ATOM 834 C C . ARG A 1 104 ? 23.148 -5.385 -25.278 1.00 91.81 104 ARG A C 1
ATOM 836 O O . ARG A 1 104 ? 23.288 -6.362 -24.552 1.00 91.81 104 ARG A O 1
ATOM 843 N N . ASN A 1 105 ? 23.213 -4.133 -24.831 1.00 92.31 105 ASN A N 1
ATOM 844 C CA . ASN A 1 105 ? 23.543 -3.813 -23.445 1.00 92.31 105 ASN A CA 1
ATOM 845 C C . ASN A 1 105 ? 22.513 -4.382 -22.468 1.00 92.31 105 ASN A C 1
ATOM 847 O O . ASN A 1 105 ? 22.905 -4.927 -21.440 1.00 92.31 105 ASN A O 1
ATOM 851 N N . MET A 1 106 ? 21.221 -4.321 -22.792 1.00 90.25 106 MET A N 1
ATOM 852 C CA . MET A 1 106 ? 20.193 -4.910 -21.934 1.00 90.25 106 MET A CA 1
ATOM 853 C C . MET A 1 106 ? 20.341 -6.433 -21.839 1.00 90.25 106 MET A C 1
ATOM 855 O O . MET A 1 106 ? 20.279 -6.976 -20.740 1.00 90.25 106 MET A O 1
ATOM 859 N N . ARG A 1 107 ? 20.637 -7.114 -22.956 1.00 84.62 107 ARG A N 1
ATOM 860 C CA . ARG A 1 107 ? 20.852 -8.573 -22.991 1.00 84.62 107 ARG A CA 1
ATOM 861 C C . ARG A 1 107 ? 22.155 -9.038 -22.333 1.00 84.62 107 ARG A C 1
ATOM 863 O O . ARG A 1 107 ? 22.220 -10.190 -21.922 1.00 84.62 107 ARG A O 1
ATOM 870 N N . THR A 1 108 ? 23.198 -8.204 -22.295 1.00 87.69 108 THR A N 1
ATOM 871 C CA . THR A 1 108 ? 24.532 -8.624 -21.820 1.00 87.69 108 THR A CA 1
ATOM 872 C C . THR A 1 108 ? 24.950 -8.039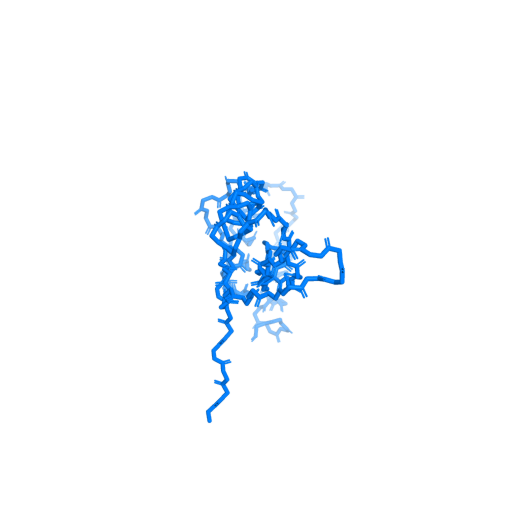 -20.476 1.00 87.69 108 THR A C 1
ATOM 874 O O . THR A 1 108 ? 25.883 -8.562 -19.875 1.00 87.69 108 THR A O 1
ATOM 877 N N . LEU A 1 109 ? 24.350 -6.926 -20.038 1.00 84.50 109 LEU A N 1
ATOM 878 C CA . LEU A 1 109 ? 24.776 -6.194 -18.836 1.00 84.50 109 LEU A CA 1
ATOM 879 C C . LEU A 1 109 ? 23.681 -6.054 -17.771 1.00 84.50 109 LEU A C 1
ATOM 881 O O . LEU A 1 109 ? 24.022 -5.821 -16.614 1.00 84.50 109 LEU A O 1
ATOM 885 N N . ALA A 1 110 ? 22.399 -6.122 -18.143 1.00 78.19 110 ALA A N 1
ATOM 886 C CA . ALA A 1 110 ? 21.290 -5.773 -17.249 1.00 78.19 110 ALA A CA 1
ATOM 887 C C . ALA A 1 110 ? 20.363 -6.949 -16.886 1.00 78.19 110 ALA A C 1
ATOM 889 O O . ALA A 1 110 ? 19.738 -6.907 -15.825 1.00 78.19 110 ALA A O 1
ATOM 890 N N . LEU A 1 111 ? 20.266 -7.960 -17.754 1.00 72.88 111 LEU A N 1
ATOM 891 C CA . LEU A 1 111 ? 19.541 -9.219 -17.539 1.00 72.88 111 LEU A CA 1
ATOM 892 C C . LEU A 1 111 ? 20.494 -10.324 -17.080 1.00 72.88 111 LEU A C 1
ATOM 894 O O . LEU A 1 111 ? 20.070 -11.111 -16.205 1.00 72.88 111 LEU A O 1
#

Sequence (111 aa):
MSRPRQTIGTFGDIITRIRPSGQFEARTHYRDWNAQSRRVQATGATAKAAERALKGRVADRSQVQPKNVFLTPDSPFPDLVTFWLDDNEGEDRISKTTRILYERNMRTLAL

Nearest PDB structures (foldseek):
  8igd-assembly2_B  TM=4.254E-01  e=2.447E-01  Arabidopsis thaliana
  1vhz-assembly1_B  TM=6.385E-01  e=2.321E+00  Escherichia coli
  4tkn-assembly1_A  TM=6.146E-01  e=3.377E+00  Homo sapiens
  2qqw-assembly1_A  TM=5.307E-01  e=2.049E+00  Arabidopsis thaliana

Secondary structure (DSSP, 8-state):
-PPPPPPTT-B---EEEE-TTS-EEEEEEEE-TTS-EEEEEEEESSHHHHHHHHHHHHHHHHTT----SS--TTS-HHHHHHHHHHHHHHSTTS-HHHHHHHHHHIIIII-

Foldseek 3Di:
DDDDQDDALDWDDWDWDQDPVRKIKIWIWHQYQQRDTDIFMAIDNDNVRRVVRSVVVSVVRSVPDDPDPQDGSPDDPVSVLVVVLVVCVVDPPDDPVVSVVSVVCCVPPVD

Solvent-accessible surface area (backbone atoms only — not comparable to full-atom values): 6641 Å² total; per-residue (Å²): 132,82,81,76,80,78,57,63,72,39,66,56,77,77,47,72,47,76,44,98,86,69,35,16,35,18,34,29,45,34,22,37,74,84,72,47,76,42,82,46,68,24,61,24,89,38,64,67,49,1,44,52,45,29,52,49,59,53,52,62,59,58,67,74,58,79,91,55,92,88,62,58,80,79,54,55,69,69,58,55,52,51,55,51,55,54,52,58,69,74,43,90,81,66,55,71,69,58,50,54,51,50,53,49,45,44,69,75,75,72,110